Protein AF-A0A9D7GFS3-F1 (afdb_monomer)

Structure (mmCIF, N/CA/C/O backbone):
data_AF-A0A9D7GFS3-F1
#
_entry.id   AF-A0A9D7GFS3-F1
#
loop_
_atom_site.group_PDB
_atom_site.id
_atom_site.type_symbol
_atom_site.label_atom_id
_atom_site.label_alt_id
_atom_site.label_comp_id
_atom_site.label_asym_id
_atom_site.label_entity_id
_atom_site.label_seq_id
_atom_site.pdbx_PDB_ins_code
_atom_site.Cartn_x
_atom_site.Cartn_y
_atom_site.Cartn_z
_atom_site.occupancy
_atom_site.B_iso_or_equiv
_atom_site.auth_seq_id
_atom_site.auth_comp_id
_atom_site.auth_asym_id
_atom_site.auth_atom_id
_atom_site.pdbx_PDB_model_num
ATOM 1 N N . MET A 1 1 ? 13.034 6.987 -4.618 1.00 77.06 1 MET A N 1
ATOM 2 C CA . MET A 1 1 ? 12.179 7.430 -3.488 1.00 77.06 1 MET A CA 1
ATOM 3 C C . MET A 1 1 ? 10.729 7.427 -3.941 1.00 77.06 1 MET A C 1
ATOM 5 O O . MET A 1 1 ? 10.483 7.881 -5.051 1.00 77.06 1 MET A O 1
ATOM 9 N N . GLY A 1 2 ? 9.807 6.891 -3.137 1.00 82.69 2 GLY A N 1
ATOM 10 C CA . GLY A 1 2 ? 8.378 6.813 -3.467 1.00 82.69 2 GLY A CA 1
ATOM 11 C C . GLY A 1 2 ? 7.533 7.691 -2.549 1.00 82.69 2 GLY A C 1
ATOM 12 O O . GLY A 1 2 ? 7.847 7.808 -1.366 1.00 82.69 2 GLY A O 1
ATOM 13 N N . PHE A 1 3 ? 6.476 8.289 -3.093 1.00 86.81 3 PHE A N 1
ATOM 14 C CA . PHE A 1 3 ? 5.571 9.184 -2.365 1.00 86.81 3 PHE A CA 1
ATOM 15 C C . PHE A 1 3 ? 4.150 8.605 -2.360 1.00 86.81 3 PHE A C 1
ATOM 17 O O . PHE A 1 3 ? 3.347 8.966 -3.217 1.00 86.81 3 PHE A O 1
ATOM 24 N N . PRO A 1 4 ? 3.834 7.664 -1.457 1.00 86.62 4 PRO A N 1
ATOM 25 C CA . PRO A 1 4 ? 2.551 6.980 -1.493 1.00 86.62 4 PRO A CA 1
ATOM 26 C C . PRO A 1 4 ? 1.413 7.914 -1.082 1.00 86.62 4 PRO A C 1
ATOM 28 O O . PRO A 1 4 ? 1.496 8.628 -0.081 1.00 86.62 4 PRO A O 1
ATOM 31 N N . PHE A 1 5 ? 0.327 7.869 -1.841 1.00 88.38 5 PHE A N 1
ATOM 32 C CA . PHE A 1 5 ? -0.961 8.432 -1.461 1.00 88.38 5 PHE A CA 1
ATOM 33 C C . PHE A 1 5 ? -2.071 7.513 -1.958 1.00 88.38 5 PHE A C 1
ATOM 35 O O . PHE A 1 5 ? -1.906 6.796 -2.943 1.00 88.38 5 PHE A O 1
ATOM 42 N N . GLY A 1 6 ? -3.216 7.517 -1.289 1.00 88.12 6 GLY A N 1
ATOM 43 C CA . GLY A 1 6 ? -4.268 6.576 -1.631 1.00 88.12 6 GLY A CA 1
ATOM 44 C C . GLY A 1 6 ? -5.636 6.966 -1.119 1.00 88.12 6 GLY A C 1
ATOM 45 O O . GLY A 1 6 ? -5.797 7.912 -0.348 1.00 88.12 6 GLY A O 1
ATOM 46 N N . ILE A 1 7 ? -6.625 6.217 -1.588 1.00 90.94 7 ILE A N 1
ATOM 47 C CA . ILE A 1 7 ? -8.022 6.341 -1.197 1.00 90.94 7 ILE A CA 1
ATOM 48 C C . ILE A 1 7 ? -8.508 4.959 -0.779 1.00 90.94 7 ILE A C 1
ATOM 50 O O . ILE A 1 7 ? -8.462 4.010 -1.561 1.00 90.94 7 ILE A O 1
ATOM 54 N N . THR A 1 8 ? -9.044 4.871 0.434 1.00 91.88 8 THR A N 1
ATOM 55 C CA . THR A 1 8 ? -9.707 3.665 0.926 1.00 91.88 8 THR A CA 1
ATOM 56 C C . THR A 1 8 ? -11.213 3.900 1.018 1.00 91.88 8 THR A C 1
ATOM 58 O O . THR A 1 8 ? -11.679 4.819 1.691 1.00 91.88 8 THR A O 1
ATOM 61 N N . LEU A 1 9 ? -11.995 3.030 0.386 1.00 93.00 9 LEU A N 1
ATOM 62 C CA . LEU A 1 9 ? -13.453 3.045 0.396 1.00 93.00 9 LEU A CA 1
ATOM 63 C C . LEU A 1 9 ? -13.994 1.922 1.285 1.00 93.00 9 LEU A C 1
ATOM 65 O O . LEU A 1 9 ? -13.687 0.740 1.101 1.00 93.00 9 LEU A O 1
ATOM 69 N N . ASN A 1 10 ? -14.845 2.283 2.246 1.00 91.75 10 ASN A N 1
ATOM 70 C CA . ASN A 1 10 ? -15.567 1.296 3.044 1.00 91.75 10 ASN A CA 1
ATOM 71 C C . ASN A 1 10 ? -16.646 0.633 2.176 1.00 91.75 10 ASN A C 1
ATOM 73 O O . ASN A 1 10 ? -17.451 1.322 1.551 1.00 91.75 10 ASN A O 1
ATOM 77 N N . THR A 1 11 ? -16.687 -0.700 2.154 1.00 91.50 11 THR A N 1
ATOM 78 C CA . THR A 1 11 ? -17.806 -1.425 1.534 1.00 91.50 11 THR A CA 1
ATOM 79 C C . THR A 1 11 ? -18.915 -1.670 2.560 1.00 91.50 11 THR A C 1
ATOM 81 O O . THR A 1 11 ? -18.752 -1.394 3.747 1.00 91.50 11 THR A O 1
ATOM 84 N N . LYS A 1 12 ? -20.052 -2.228 2.122 1.00 88.44 12 LYS A N 1
ATOM 85 C CA . LYS A 1 12 ? -21.113 -2.684 3.040 1.00 88.44 12 LYS A CA 1
ATOM 86 C C . LYS A 1 12 ? -20.657 -3.834 3.954 1.00 88.44 12 LYS A C 1
ATOM 88 O O . LYS A 1 12 ? -21.280 -4.075 4.984 1.00 88.44 12 LYS A O 1
ATOM 93 N N . GLY A 1 13 ? -19.622 -4.575 3.554 1.00 9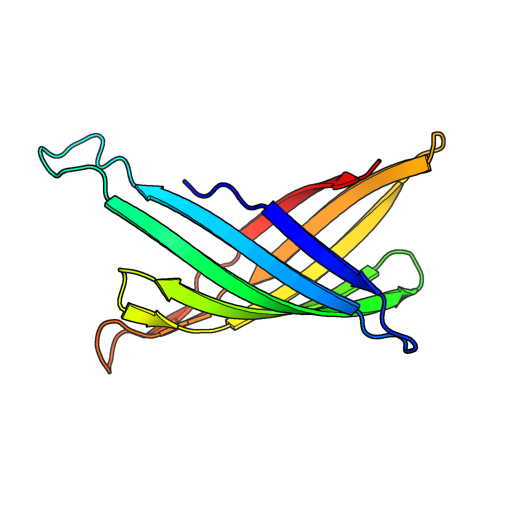0.31 13 GLY A N 1
ATOM 94 C CA . GLY A 1 13 ? -19.072 -5.697 4.305 1.00 90.31 13 GLY A CA 1
ATOM 95 C C . GLY A 1 13 ? -17.883 -5.303 5.178 1.00 90.31 13 GLY A C 1
ATOM 96 O O . GLY A 1 13 ? -17.571 -4.134 5.376 1.00 90.31 13 GLY A O 1
ATOM 97 N N . LYS A 1 14 ? -17.175 -6.316 5.687 1.00 90.44 14 LYS A N 1
ATOM 98 C CA . LYS A 1 14 ? -15.943 -6.104 6.465 1.00 90.44 14 LYS A CA 1
ATOM 99 C C . LYS A 1 14 ? -14.755 -5.686 5.601 1.00 90.44 14 LYS A C 1
ATOM 101 O O . LYS A 1 14 ? -13.822 -5.091 6.118 1.00 90.44 14 LYS A O 1
ATOM 106 N N . VAL A 1 15 ? -14.772 -6.007 4.310 1.00 94.69 15 VAL A N 1
ATOM 107 C CA . VAL A 1 15 ? -13.687 -5.662 3.386 1.00 94.69 15 VAL A CA 1
ATOM 108 C C . VAL A 1 15 ? -13.769 -4.180 3.023 1.00 94.69 15 VAL A C 1
ATOM 110 O O . VAL A 1 15 ? -14.857 -3.637 2.834 1.00 94.69 15 VAL A O 1
ATOM 113 N N . LYS A 1 16 ? -12.625 -3.522 2.891 1.00 95.12 16 LYS A N 1
ATOM 114 C CA . LYS A 1 16 ? -12.496 -2.198 2.285 1.00 95.12 16 LYS A CA 1
ATOM 115 C C . LYS A 1 16 ? -11.772 -2.337 0.957 1.00 95.12 16 LYS A C 1
ATOM 117 O O . LYS A 1 16 ? -10.902 -3.195 0.828 1.00 95.12 16 LYS A O 1
ATOM 122 N N . VAL A 1 17 ? -12.134 -1.502 -0.003 1.00 95.56 17 VAL A N 1
ATOM 123 C CA . VAL A 1 17 ? -11.384 -1.371 -1.254 1.00 95.56 17 VAL A CA 1
ATOM 124 C C . VAL A 1 17 ? -10.364 -0.269 -1.054 1.00 95.56 17 VAL A C 1
ATOM 126 O O . VAL A 1 17 ? -10.690 0.768 -0.485 1.00 95.56 17 VAL A O 1
ATOM 129 N N . ASP A 1 18 ? -9.140 -0.506 -1.483 1.00 94.38 18 ASP A N 1
ATOM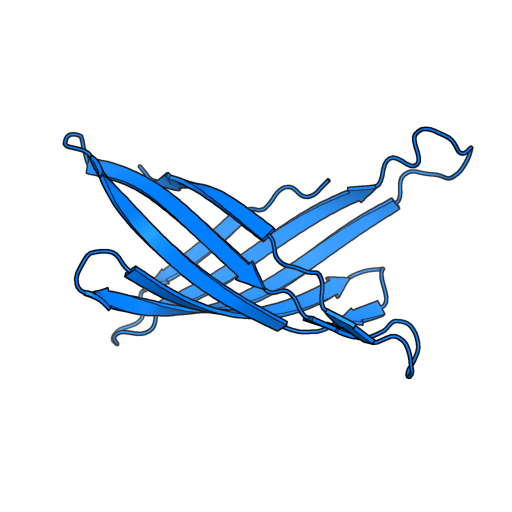 130 C CA . ASP A 1 18 ? -8.020 0.405 -1.313 1.00 94.38 18 ASP A CA 1
ATOM 131 C C . ASP A 1 18 ? -7.375 0.658 -2.667 1.00 94.38 18 ASP A C 1
ATOM 133 O O . ASP A 1 18 ? -7.264 -0.249 -3.489 1.00 94.38 18 ASP A O 1
ATOM 137 N N . LEU A 1 19 ? -6.976 1.893 -2.923 1.00 94.81 19 LEU A N 1
ATOM 138 C CA . LEU A 1 19 ? -6.174 2.229 -4.083 1.00 94.81 19 LEU A CA 1
ATOM 139 C C . LEU A 1 19 ? -5.045 3.134 -3.632 1.00 94.81 19 LEU A C 1
ATOM 141 O O . LEU A 1 19 ? -5.295 4.252 -3.188 1.00 94.81 19 LEU A O 1
ATOM 145 N N . GLU A 1 20 ? -3.820 2.661 -3.804 1.00 93.69 20 GLU A N 1
ATOM 146 C CA . GLU A 1 20 ? -2.612 3.428 -3.549 1.00 93.69 20 GLU A CA 1
ATOM 147 C C . GLU A 1 20 ? -1.902 3.734 -4.874 1.00 93.69 20 GLU A C 1
ATOM 149 O O . GLU A 1 20 ? -1.779 2.889 -5.764 1.00 93.69 20 GLU A O 1
ATOM 154 N N . LEU A 1 21 ? -1.472 4.981 -5.018 1.00 93.88 21 LEU A N 1
ATOM 155 C CA . LEU A 1 21 ? -0.671 5.486 -6.118 1.00 93.88 21 LEU A CA 1
ATOM 156 C C . LEU A 1 21 ? 0.660 5.941 -5.534 1.00 93.88 21 LEU A C 1
ATOM 158 O O . LEU A 1 21 ? 0.700 6.750 -4.607 1.00 93.88 21 LEU A O 1
ATOM 162 N N . VAL A 1 22 ? 1.758 5.423 -6.077 1.00 92.19 22 VAL A N 1
ATOM 163 C CA . VAL A 1 22 ? 3.100 5.770 -5.602 1.00 92.19 22 VAL A CA 1
ATOM 164 C C . VAL A 1 22 ? 3.920 6.277 -6.780 1.00 92.19 22 VAL A C 1
ATOM 166 O O . VAL A 1 22 ? 4.465 5.477 -7.545 1.00 92.19 22 VAL A O 1
ATOM 169 N N . PRO A 1 23 ? 4.013 7.602 -6.975 1.00 91.69 23 PRO A N 1
ATOM 170 C CA . PRO A 1 23 ? 5.013 8.182 -7.846 1.00 91.69 23 PRO A CA 1
ATOM 171 C C . PRO A 1 23 ? 6.387 7.890 -7.254 1.00 91.69 23 PRO A C 1
ATOM 173 O O . PRO A 1 23 ? 6.673 8.220 -6.097 1.00 91.69 23 PRO A O 1
ATOM 176 N N . PHE A 1 24 ? 7.234 7.272 -8.059 1.00 88.94 24 PHE A N 1
ATOM 177 C CA . PHE A 1 24 ? 8.627 7.042 -7.743 1.00 88.94 24 PHE A CA 1
ATOM 178 C C . PHE A 1 24 ? 9.493 7.994 -8.544 1.00 88.94 24 PHE A C 1
ATOM 180 O O . PHE A 1 24 ? 9.325 8.154 -9.750 1.00 88.94 24 PHE A O 1
ATOM 187 N N . MET A 1 25 ? 10.460 8.586 -7.856 1.00 84.75 25 MET A N 1
ATOM 188 C CA . MET A 1 25 ? 11.556 9.322 -8.462 1.00 84.75 25 MET A CA 1
ATOM 189 C C . MET A 1 25 ? 12.853 8.612 -8.100 1.00 84.75 25 MET A C 1
ATOM 191 O O . MET A 1 25 ? 13.191 8.486 -6.917 1.00 84.75 25 MET A O 1
ATOM 195 N N . ASN A 1 26 ? 13.574 8.148 -9.114 1.00 81.88 26 ASN A N 1
ATOM 196 C CA . ASN A 1 26 ? 14.904 7.578 -8.977 1.00 81.88 26 ASN A CA 1
ATOM 197 C C . ASN A 1 26 ? 15.921 8.626 -9.432 1.00 81.88 26 ASN A C 1
ATOM 199 O O . ASN A 1 26 ? 16.221 8.717 -10.626 1.00 81.88 26 ASN A O 1
ATOM 203 N N . PRO A 1 27 ? 16.426 9.458 -8.500 1.00 67.25 27 PRO A N 1
ATOM 204 C CA . PRO A 1 27 ? 17.525 10.337 -8.813 1.00 67.25 27 PRO A CA 1
ATOM 205 C C . PRO A 1 27 ? 18.761 9.454 -8.959 1.00 67.25 27 PRO A C 1
ATOM 207 O O . PRO A 1 27 ? 19.237 8.875 -7.985 1.00 67.25 27 PRO A O 1
ATOM 210 N N . TYR A 1 28 ? 19.265 9.279 -10.176 1.00 75.06 28 TYR A N 1
ATOM 211 C CA . TYR A 1 28 ? 20.547 8.619 -10.381 1.00 75.06 28 TYR A CA 1
ATOM 212 C C . TYR A 1 28 ? 21.672 9.589 -9.984 1.00 75.06 28 TYR A C 1
ATOM 214 O O . TYR A 1 28 ? 22.400 10.079 -10.835 1.00 75.06 28 TYR A O 1
ATOM 222 N N . ILE A 1 29 ? 21.783 9.895 -8.682 1.00 67.81 29 ILE A N 1
ATOM 223 C CA . ILE A 1 29 ? 22.587 11.000 -8.107 1.00 67.81 29 ILE A CA 1
ATOM 224 C C . ILE A 1 29 ? 24.071 10.949 -8.530 1.00 67.81 29 ILE A C 1
ATOM 226 O O . ILE A 1 29 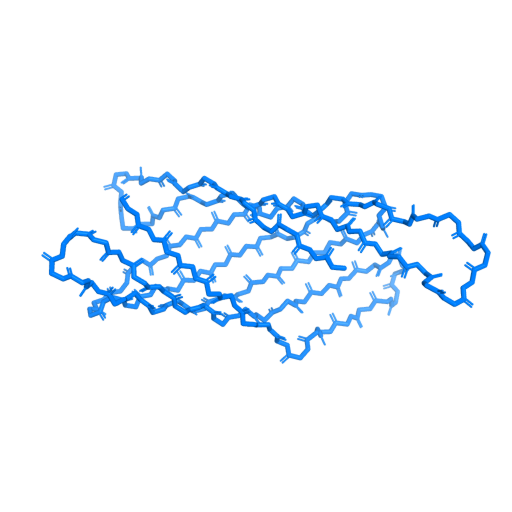? 24.755 11.966 -8.491 1.00 67.81 29 ILE A O 1
ATOM 230 N N . TYR A 1 30 ? 24.557 9.786 -8.970 1.00 73.19 30 TYR A N 1
ATOM 231 C CA . TYR A 1 30 ? 25.939 9.553 -9.396 1.00 73.19 30 TYR A CA 1
ATOM 232 C C . TYR A 1 30 ? 26.074 9.147 -10.876 1.00 73.19 30 TYR A C 1
ATOM 234 O O . TYR A 1 30 ? 27.068 8.527 -11.246 1.00 73.19 30 TYR A O 1
ATOM 242 N N . SER A 1 31 ? 25.086 9.445 -11.725 1.00 74.31 31 SER A N 1
ATOM 243 C CA . SER A 1 31 ? 25.164 9.198 -13.172 1.00 74.31 31 SER A CA 1
ATOM 244 C C . SER A 1 31 ? 24.569 10.353 -13.974 1.00 74.31 31 SER A C 1
ATOM 246 O O . SER A 1 31 ? 23.631 10.992 -13.508 1.00 74.31 31 SER A O 1
ATOM 248 N N . ASP A 1 32 ? 25.010 10.527 -15.219 1.00 77.50 32 ASP A N 1
ATOM 249 C CA . ASP A 1 32 ? 24.438 11.500 -16.166 1.00 77.50 32 ASP A CA 1
ATOM 250 C C . ASP A 1 32 ? 23.068 11.075 -16.741 1.00 77.50 32 ASP A C 1
ATOM 252 O O . ASP A 1 32 ? 22.558 11.682 -17.686 1.00 77.50 32 ASP A O 1
ATOM 256 N N . LEU A 1 33 ? 22.462 10.005 -16.211 1.00 75.25 33 LEU A N 1
ATOM 257 C CA . LEU A 1 33 ? 21.161 9.531 -16.667 1.00 75.25 33 LEU A CA 1
ATOM 258 C C . LEU A 1 33 ? 20.037 10.485 -16.226 1.00 75.25 33 LEU A C 1
ATOM 260 O O . LEU A 1 33 ? 20.024 10.941 -15.078 1.00 75.25 33 LEU A O 1
ATOM 264 N N . PRO A 1 34 ? 19.037 10.732 -17.094 1.00 74.75 34 PRO A N 1
ATOM 265 C CA . PRO A 1 34 ? 17.837 11.469 -16.718 1.00 74.75 34 PRO A CA 1
ATOM 266 C C . PRO A 1 34 ? 17.135 10.834 -15.515 1.00 74.75 34 PRO A C 1
ATOM 268 O O . PRO A 1 34 ? 17.147 9.613 -15.347 1.00 74.75 34 PRO A O 1
ATOM 271 N N . TYR A 1 35 ? 16.454 11.655 -14.713 1.00 80.25 35 TYR A N 1
ATOM 272 C CA . TYR A 1 35 ? 15.610 11.157 -13.630 1.00 80.25 35 TYR A CA 1
ATOM 273 C C . TYR A 1 35 ? 14.578 10.166 -14.161 1.00 80.25 35 TYR A C 1
ATOM 275 O O . TYR A 1 35 ? 13.733 10.511 -14.988 1.00 80.25 35 TYR A O 1
ATOM 283 N N . ASN A 1 36 ? 14.628 8.932 -13.661 1.00 81.94 36 ASN A N 1
ATOM 284 C CA . ASN A 1 36 ? 13.596 7.959 -13.966 1.00 81.94 36 ASN A CA 1
ATOM 285 C C . ASN A 1 36 ? 12.407 8.195 -13.032 1.00 81.94 36 ASN A C 1
ATOM 287 O O . ASN A 1 36 ? 12.528 8.101 -11.806 1.00 81.94 36 ASN A O 1
ATOM 291 N N . ILE A 1 37 ? 11.269 8.524 -13.637 1.00 86.94 37 ILE A N 1
ATOM 292 C CA . ILE A 1 37 ? 9.996 8.717 -12.955 1.00 86.94 37 ILE A CA 1
ATOM 293 C C . ILE A 1 37 ? 9.054 7.629 -13.445 1.00 86.94 37 ILE A C 1
ATOM 295 O O . ILE A 1 37 ? 8.880 7.445 -14.649 1.00 86.94 37 ILE A O 1
ATOM 299 N N . HIS A 1 38 ? 8.443 6.913 -12.513 1.00 90.44 38 HIS A N 1
ATOM 300 C CA . HIS A 1 38 ? 7.423 5.921 -12.825 1.00 90.44 38 HIS A CA 1
ATOM 301 C C . HIS A 1 38 ? 6.318 5.951 -11.775 1.00 90.44 38 HIS A C 1
ATOM 303 O O . HIS A 1 38 ? 6.472 6.527 -10.696 1.00 90.44 38 HIS A O 1
ATOM 309 N N . LEU A 1 39 ? 5.182 5.350 -12.114 1.00 92.44 39 LEU A N 1
ATOM 310 C CA . LEU A 1 39 ? 4.015 5.297 -11.245 1.00 92.44 39 LEU A CA 1
ATOM 311 C C . LEU A 1 39 ? 3.706 3.847 -10.904 1.00 92.44 39 LEU A C 1
ATOM 313 O O . LEU A 1 39 ? 3.453 3.038 -11.795 1.00 92.44 39 LEU A O 1
ATOM 317 N N . LEU A 1 40 ? 3.669 3.537 -9.614 1.00 93.06 40 LEU A N 1
ATOM 318 C CA . LEU A 1 40 ? 3.079 2.300 -9.129 1.00 93.06 40 LEU A CA 1
ATOM 319 C C . LEU A 1 40 ? 1.581 2.521 -8.902 1.00 93.06 40 LEU A C 1
ATOM 321 O O . LEU A 1 40 ? 1.182 3.321 -8.056 1.00 93.06 40 LEU A O 1
ATOM 325 N N . TYR A 1 41 ? 0.770 1.796 -9.666 1.00 95.38 41 TYR A N 1
ATOM 326 C CA . TYR A 1 41 ? -0.667 1.658 -9.465 1.00 95.38 41 TYR A CA 1
ATOM 327 C C . TYR A 1 41 ? -0.923 0.423 -8.597 1.00 95.38 41 TYR A C 1
ATOM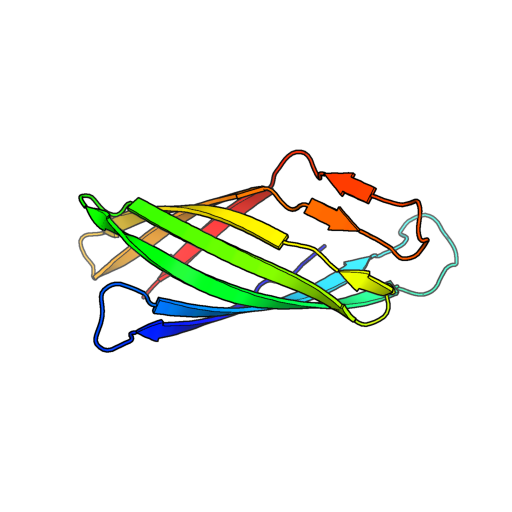 329 O O . TYR A 1 41 ? -0.539 -0.685 -8.980 1.00 95.38 41 TYR A O 1
ATOM 337 N N . HIS A 1 42 ? -1.524 0.615 -7.421 1.00 95.25 42 HIS A N 1
ATOM 338 C CA . HIS A 1 42 ? -1.565 -0.397 -6.361 1.00 95.25 42 HIS A CA 1
ATOM 339 C C . HIS A 1 42 ? -2.990 -0.625 -5.811 1.00 95.25 42 HIS A C 1
ATOM 341 O O . HIS A 1 42 ? -3.285 -0.264 -4.667 1.00 95.25 42 HIS A O 1
ATOM 347 N N . PRO A 1 43 ? -3.936 -1.151 -6.620 1.00 96.88 43 PRO A N 1
ATOM 348 C CA . PRO A 1 43 ? -5.281 -1.476 -6.157 1.00 96.88 43 PRO A CA 1
ATOM 349 C C . PRO A 1 43 ? -5.247 -2.660 -5.197 1.00 96.88 43 PRO A C 1
ATOM 351 O O . PRO A 1 43 ? -4.549 -3.649 -5.416 1.00 96.88 43 PRO A O 1
ATOM 354 N N . GLY A 1 44 ? -6.062 -2.616 -4.160 1.00 96.12 44 GLY A N 1
ATOM 355 C CA . GLY A 1 44 ? -6.095 -3.660 -3.163 1.00 96.12 44 GLY A CA 1
ATOM 356 C C . GLY A 1 44 ? -7.368 -3.715 -2.355 1.00 96.12 44 GLY A C 1
ATOM 357 O O . GLY A 1 44 ? -8.357 -3.017 -2.583 1.00 96.12 44 GLY A O 1
ATOM 358 N N . ILE A 1 45 ? -7.316 -4.616 -1.392 1.00 96.50 45 ILE A N 1
ATOM 359 C CA . ILE A 1 45 ? -8.370 -4.840 -0.425 1.00 96.50 45 ILE A CA 1
ATOM 360 C C . ILE A 1 45 ? -7.767 -4.870 0.969 1.00 96.50 45 ILE A C 1
ATOM 362 O O . ILE A 1 45 ? -6.671 -5.392 1.182 1.00 96.50 45 ILE A O 1
ATOM 366 N N . LEU A 1 46 ? -8.514 -4.334 1.926 1.00 96.00 46 LEU A N 1
ATOM 367 C CA . LEU A 1 46 ? -8.158 -4.340 3.336 1.00 96.00 46 LEU A CA 1
ATOM 368 C C . LEU A 1 46 ? -9.236 -5.072 4.128 1.00 96.00 46 LEU A C 1
ATOM 370 O O . LEU A 1 46 ? -10.433 -4.897 3.906 1.00 96.00 46 LEU A O 1
ATOM 374 N N . TYR A 1 47 ? -8.807 -5.869 5.090 1.00 96.12 47 TYR A N 1
ATOM 375 C CA . TYR A 1 47 ? -9.645 -6.620 6.003 1.00 96.12 47 TYR A CA 1
ATOM 376 C C . TYR A 1 47 ? -9.309 -6.210 7.444 1.00 96.12 47 TYR A C 1
ATOM 378 O O . TYR A 1 47 ? -8.333 -6.698 8.026 1.00 96.12 47 TYR A O 1
ATOM 386 N N . PRO A 1 48 ? -10.088 -5.286 8.032 1.00 93.69 48 PRO A N 1
ATOM 387 C CA . PRO A 1 48 ? -9.917 -4.854 9.408 1.00 93.69 48 PRO A CA 1
ATOM 388 C C . PRO A 1 48 ? -10.194 -6.005 10.378 1.00 93.69 48 PRO A C 1
ATOM 390 O O . PRO A 1 48 ? -11.210 -6.700 10.301 1.00 93.69 48 PRO A O 1
ATOM 393 N N . LEU A 1 49 ? -9.293 -6.167 11.334 1.00 93.62 49 LEU A N 1
ATOM 394 C CA . LEU A 1 49 ? -9.364 -7.111 12.437 1.00 93.62 49 LEU A CA 1
ATOM 395 C C . LEU A 1 49 ? -9.654 -6.371 13.752 1.00 93.62 49 LEU A C 1
ATOM 397 O O . LEU A 1 49 ? -9.702 -5.142 13.838 1.00 93.62 49 LEU A O 1
ATOM 401 N N . LYS A 1 50 ? -9.859 -7.142 14.823 1.00 90.94 50 LYS A N 1
ATOM 402 C CA . LYS A 1 50 ? -10.033 -6.578 16.166 1.00 90.94 50 LYS A CA 1
ATOM 403 C C . LYS A 1 50 ? -8.734 -5.934 16.663 1.00 90.94 50 LYS A C 1
ATOM 405 O O . LYS A 1 50 ? -7.632 -6.304 16.264 1.00 90.94 50 LYS A O 1
ATOM 410 N N . GLY A 1 51 ? -8.875 -4.971 17.573 1.00 89.62 51 GLY A N 1
ATOM 411 C CA . GLY A 1 51 ? -7.738 -4.330 18.231 1.00 89.62 51 GLY A CA 1
ATOM 412 C C . GLY A 1 51 ? -6.906 -3.426 17.319 1.00 89.62 51 GLY A C 1
ATOM 413 O O . GLY A 1 51 ? -5.730 -3.240 17.599 1.00 89.62 51 GLY A O 1
ATOM 414 N N . GLY A 1 52 ? -7.470 -2.892 16.232 1.00 90.94 52 GLY A N 1
ATOM 415 C CA . GLY A 1 52 ? -6.772 -1.955 15.340 1.00 90.94 52 GLY A CA 1
ATOM 416 C C . GLY A 1 52 ? -5.798 -2.608 14.358 1.00 90.94 52 GLY A C 1
ATOM 417 O O . GLY A 1 52 ? -5.041 -1.901 13.706 1.00 90.94 52 GLY A O 1
ATOM 418 N N . TRP A 1 53 ? -5.793 -3.938 14.253 1.00 95.19 53 TRP A N 1
ATOM 419 C CA . TRP A 1 53 ? -5.058 -4.644 13.205 1.00 95.19 53 TRP A CA 1
ATOM 420 C C . TRP A 1 53 ? -5.841 -4.627 11.891 1.00 95.19 53 TRP A C 1
ATOM 422 O O . TRP A 1 53 ? -7.066 -4.680 11.911 1.00 95.19 53 TRP A O 1
ATOM 432 N N . THR A 1 54 ? -5.151 -4.611 10.758 1.00 95.38 54 THR A N 1
ATOM 433 C CA . THR A 1 54 ? -5.743 -4.746 9.421 1.00 95.38 54 THR A CA 1
ATOM 434 C C . THR A 1 54 ? -4.816 -5.598 8.565 1.00 95.38 54 THR A C 1
ATOM 436 O O . THR A 1 54 ? -3.618 -5.339 8.517 1.00 95.38 54 THR A O 1
ATOM 439 N N . LEU A 1 55 ? -5.357 -6.616 7.899 1.00 96.44 55 LEU A N 1
ATOM 440 C CA . LEU A 1 55 ? -4.638 -7.348 6.856 1.00 96.44 55 LEU A CA 1
ATOM 441 C C . LEU A 1 55 ? -4.994 -6.749 5.508 1.00 96.44 55 LEU A C 1
ATOM 443 O O . LEU A 1 55 ? -6.142 -6.374 5.294 1.00 96.44 55 LEU A O 1
ATOM 447 N N . GLY A 1 56 ? -4.041 -6.678 4.598 1.00 95.81 56 GLY A N 1
ATOM 448 C CA . GLY A 1 56 ? -4.292 -6.165 3.267 1.00 95.81 56 GLY A CA 1
ATOM 449 C C . GLY A 1 56 ? -3.556 -6.947 2.207 1.00 95.81 56 GLY A C 1
ATOM 450 O O . GLY A 1 56 ? -2.578 -7.650 2.468 1.00 95.81 56 GLY A O 1
ATOM 451 N N . PHE A 1 57 ? -4.051 -6.807 0.993 1.00 96.25 57 PHE A N 1
ATOM 452 C CA . PHE A 1 57 ? -3.401 -7.315 -0.193 1.00 96.25 57 PHE A CA 1
ATOM 453 C C . PHE A 1 57 ? -3.627 -6.320 -1.315 1.00 96.25 57 PHE A C 1
ATOM 455 O O . PHE A 1 57 ? -4.770 -5.967 -1.608 1.00 96.25 57 PHE A O 1
ATOM 462 N N . ARG A 1 58 ? -2.541 -5.874 -1.936 1.00 95.75 58 ARG A N 1
ATOM 463 C CA . ARG A 1 58 ? -2.581 -4.969 -3.080 1.00 95.75 58 ARG A CA 1
ATOM 464 C C . ARG A 1 58 ? -1.911 -5.628 -4.287 1.00 95.75 58 ARG A C 1
ATOM 466 O O . ARG A 1 58 ? -0.866 -6.261 -4.139 1.00 95.75 58 ARG A O 1
ATOM 473 N N . ALA A 1 59 ? -2.508 -5.514 -5.465 1.00 96.06 59 ALA A N 1
ATOM 474 C CA . ALA A 1 59 ? -1.886 -5.862 -6.738 1.00 96.06 59 ALA A CA 1
ATOM 475 C C . ALA A 1 59 ? -1.059 -4.674 -7.222 1.00 96.06 59 ALA A C 1
ATOM 477 O O . ALA A 1 59 ? -1.531 -3.552 -7.158 1.00 96.06 59 ALA A O 1
ATOM 478 N N . ALA A 1 60 ? 0.143 -4.917 -7.726 1.00 94.62 60 ALA A N 1
ATOM 479 C CA . ALA A 1 60 ? 1.088 -3.879 -8.106 1.00 94.62 60 ALA A CA 1
ATOM 480 C C . ALA A 1 60 ? 1.284 -3.832 -9.619 1.00 94.62 60 ALA A C 1
ATOM 482 O O . ALA A 1 60 ? 1.542 -4.867 -10.232 1.00 94.62 60 ALA A O 1
ATOM 483 N N . PHE A 1 61 ? 1.241 -2.635 -10.196 1.00 94.44 61 PHE A N 1
ATOM 484 C CA . PHE A 1 61 ? 1.559 -2.386 -11.599 1.00 94.44 61 PHE A CA 1
ATOM 485 C C . PHE A 1 61 ? 2.487 -1.176 -11.702 1.00 94.44 61 PHE A C 1
ATOM 487 O O . PHE A 1 61 ? 2.081 -0.056 -11.396 1.00 94.44 61 PHE A O 1
ATOM 494 N N . GLU A 1 62 ? 3.731 -1.387 -12.126 1.00 90.94 62 GLU A N 1
ATOM 495 C CA . GLU A 1 62 ? 4.717 -0.314 -12.278 1.00 90.94 62 GLU A CA 1
ATOM 496 C C . GLU A 1 62 ? 4.724 0.187 -13.721 1.00 90.94 62 GLU A C 1
ATOM 498 O O . GLU A 1 62 ? 5.378 -0.350 -14.624 1.00 90.94 62 GLU A O 1
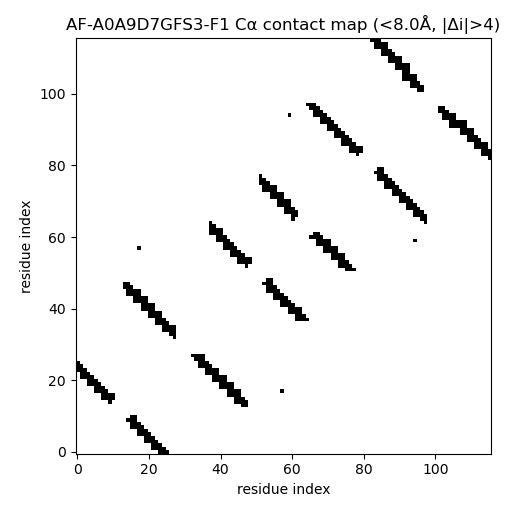ATOM 503 N N . ILE A 1 63 ? 3.943 1.241 -13.937 1.00 89.88 63 ILE A N 1
ATOM 504 C CA . ILE A 1 63 ? 3.750 1.874 -15.235 1.00 89.88 63 ILE A CA 1
ATOM 505 C C . ILE A 1 63 ? 5.065 2.532 -15.653 1.00 89.88 63 ILE A C 1
ATOM 507 O O . ILE A 1 63 ? 5.587 3.398 -14.954 1.00 89.88 63 ILE A O 1
ATOM 511 N N . GLY A 1 64 ? 5.589 2.121 -16.808 1.00 83.81 64 GLY A N 1
ATOM 512 C CA . GLY A 1 64 ? 6.876 2.583 -17.338 1.00 83.81 64 GLY A CA 1
ATOM 513 C C . GLY A 1 64 ? 8.070 1.692 -16.979 1.00 83.81 64 GLY A C 1
ATOM 514 O O . GLY A 1 64 ? 9.119 1.846 -17.593 1.00 83.81 64 GLY A O 1
ATOM 515 N N . GLN A 1 65 ? 7.908 0.735 -16.057 1.00 83.88 65 GLN A N 1
ATOM 516 C CA . GLN A 1 65 ? 8.941 -0.257 -15.715 1.00 83.88 65 GLN A CA 1
ATOM 517 C C . GLN A 1 65 ? 8.650 -1.646 -16.291 1.00 83.88 65 GLN A C 1
ATOM 519 O O . GLN A 1 65 ? 9.521 -2.507 -16.273 1.00 83.88 65 GLN A O 1
ATOM 524 N N . GLY A 1 66 ? 7.431 -1.890 -16.788 1.00 86.31 66 GLY A N 1
ATOM 525 C CA . GLY A 1 66 ? 7.038 -3.202 -17.315 1.00 86.31 66 GLY A CA 1
ATOM 526 C C . GLY A 1 66 ? 6.937 -4.283 -16.236 1.00 86.31 66 GLY A C 1
ATOM 527 O O . GLY A 1 66 ? 6.999 -5.469 -16.552 1.00 86.31 66 GLY A O 1
ATOM 528 N N . GLN A 1 67 ? 6.795 -3.884 -14.970 1.00 90.19 67 GLN A N 1
ATOM 529 C CA . GLN A 1 67 ? 6.696 -4.803 -13.843 1.00 90.19 67 GLN A CA 1
ATOM 530 C C . GLN A 1 67 ? 5.270 -4.880 -13.309 1.00 90.19 67 GLN A C 1
ATOM 532 O O . GLN A 1 67 ? 4.515 -3.904 -13.317 1.00 90.19 67 GLN A O 1
ATOM 537 N N . PHE A 1 68 ? 4.919 -6.048 -12.790 1.00 92.12 68 PHE A N 1
ATOM 538 C CA . PHE A 1 68 ? 3.693 -6.266 -12.038 1.00 92.12 68 PHE A CA 1
ATOM 539 C C . PHE A 1 68 ? 3.978 -7.136 -10.816 1.00 92.12 68 PHE A C 1
ATOM 541 O O . PHE A 1 68 ? 5.043 -7.736 -10.684 1.00 92.12 68 PHE A O 1
ATOM 548 N N . GLY A 1 69 ? 3.028 -7.237 -9.901 1.00 93.00 69 GLY A N 1
ATOM 549 C CA . GLY A 1 69 ? 3.157 -8.147 -8.778 1.00 93.00 69 GLY A CA 1
ATOM 550 C C . GLY A 1 69 ? 2.096 -7.923 -7.731 1.00 93.00 69 GLY A C 1
ATOM 551 O O . GLY A 1 69 ? 0.951 -7.597 -8.040 1.00 93.00 69 GLY A O 1
ATOM 552 N N . PHE A 1 70 ? 2.475 -8.116 -6.477 1.00 94.00 70 PHE A N 1
ATOM 553 C CA . PHE A 1 70 ? 1.557 -7.988 -5.362 1.00 94.00 70 PHE A CA 1
ATOM 554 C C . PHE A 1 70 ? 2.284 -7.602 -4.077 1.00 94.00 70 PHE A C 1
ATOM 556 O O . PHE A 1 70 ? 3.504 -7.707 -3.958 1.00 94.00 70 PHE A O 1
ATOM 563 N N . THR A 1 71 ? 1.525 -7.131 -3.102 1.00 94.75 71 THR A N 1
ATOM 564 C CA . THR A 1 71 ? 2.024 -6.692 -1.807 1.00 94.75 71 THR A CA 1
ATOM 565 C C . THR A 1 71 ? 0.991 -7.050 -0.746 1.00 94.75 71 THR A C 1
ATOM 567 O O . THR A 1 71 ? 0.031 -6.300 -0.547 1.00 94.75 71 THR A O 1
ATOM 570 N N . PRO A 1 72 ? 1.132 -8.199 -0.066 1.00 94.38 72 PRO A N 1
ATOM 571 C CA . PRO A 1 72 ? 0.499 -8.389 1.223 1.00 94.38 72 PRO A CA 1
ATOM 572 C C . PRO A 1 72 ? 1.030 -7.354 2.212 1.00 94.38 72 PRO A C 1
ATOM 574 O O . PRO A 1 72 ? 2.203 -6.961 2.177 1.00 94.38 72 PRO A O 1
ATOM 577 N N . LEU A 1 73 ? 0.148 -6.937 3.108 1.00 94.25 73 LEU A N 1
ATOM 578 C CA . LEU A 1 73 ? 0.467 -5.993 4.158 1.00 94.25 73 LEU A CA 1
ATOM 579 C C . LEU A 1 73 ? -0.257 -6.335 5.452 1.00 94.25 73 LEU A C 1
ATOM 581 O O . LEU A 1 73 ? -1.335 -6.938 5.458 1.00 94.25 73 LEU A O 1
ATOM 585 N N . ILE A 1 74 ? 0.339 -5.910 6.555 1.00 94.94 74 ILE A N 1
ATOM 586 C CA . ILE A 1 74 ? -0.298 -5.891 7.863 1.00 94.94 74 ILE A CA 1
ATOM 587 C C . ILE A 1 74 ? -0.111 -4.512 8.479 1.00 94.94 74 ILE A C 1
ATOM 589 O O . ILE A 1 74 ? 0.998 -3.995 8.579 1.00 94.94 74 ILE A O 1
ATOM 593 N N . ASN A 1 75 ? -1.217 -3.921 8.897 1.00 94.19 75 ASN A N 1
ATOM 594 C CA . ASN A 1 75 ? -1.276 -2.595 9.477 1.00 94.19 75 ASN A CA 1
ATOM 595 C C . ASN A 1 75 ? -1.746 -2.675 10.931 1.00 94.19 75 ASN A C 1
ATOM 597 O O . ASN A 1 75 ? -2.624 -3.472 11.277 1.00 94.19 75 ASN A O 1
ATOM 601 N N . LYS A 1 76 ? -1.165 -1.825 11.775 1.00 94.62 76 LYS A N 1
ATOM 602 C CA . LYS A 1 76 ? -1.587 -1.589 13.149 1.00 94.62 76 LYS A CA 1
ATOM 603 C C . LYS A 1 76 ? -1.874 -0.108 13.347 1.00 94.62 76 LYS A C 1
ATOM 605 O O . LYS A 1 76 ? -0.968 0.720 13.287 1.00 94.62 76 LYS A O 1
ATOM 610 N N . ALA A 1 77 ? -3.129 0.195 13.648 1.00 92.38 77 ALA A N 1
ATOM 611 C CA . ALA A 1 77 ? -3.598 1.522 13.997 1.00 92.38 77 ALA A CA 1
ATOM 612 C C . ALA A 1 77 ? -3.616 1.729 15.520 1.00 92.38 77 ALA A C 1
ATOM 614 O O . ALA A 1 77 ? -4.102 0.886 16.283 1.00 92.38 77 ALA A O 1
ATOM 615 N N . PHE A 1 78 ? -3.138 2.892 15.943 1.00 91.25 78 PHE A N 1
ATOM 616 C CA . PHE A 1 78 ? -3.139 3.405 17.304 1.00 91.25 78 PHE A CA 1
ATOM 617 C C . PHE A 1 78 ? -4.016 4.654 17.328 1.00 91.25 78 PHE A C 1
ATOM 619 O O . PHE A 1 78 ? -3.690 5.676 16.725 1.00 91.25 78 PHE A O 1
ATOM 626 N N . LYS A 1 79 ? -5.168 4.554 17.993 1.00 87.62 79 LYS A N 1
ATOM 627 C CA . LYS A 1 79 ? -6.078 5.689 18.159 1.00 87.62 79 LYS A CA 1
ATOM 628 C C . LYS A 1 79 ? -5.553 6.602 19.260 1.00 87.62 79 LYS A C 1
ATOM 630 O O . LYS A 1 79 ? -5.341 6.140 20.382 1.00 87.62 79 LYS A O 1
ATOM 635 N N . ASN A 1 80 ? -5.386 7.879 18.949 1.00 82.31 80 ASN A N 1
ATOM 636 C CA . ASN A 1 80 ? -5.082 8.912 19.929 1.00 82.31 80 ASN A CA 1
ATOM 637 C C . ASN A 1 80 ? -6.375 9.501 20.509 1.00 82.31 80 ASN A C 1
ATOM 639 O O . ASN A 1 80 ? -7.466 9.297 19.985 1.00 82.31 80 ASN A O 1
ATOM 643 N N . LYS A 1 81 ? -6.247 10.254 21.609 1.00 75.81 81 LYS A N 1
ATOM 644 C CA . LYS A 1 81 ? -7.386 10.877 22.311 1.00 75.81 81 LYS A CA 1
ATOM 645 C C . LYS A 1 81 ? -8.102 11.970 21.507 1.00 75.81 81 LYS A C 1
ATOM 647 O O . LYS A 1 81 ? -9.230 12.302 21.841 1.00 75.81 81 LYS A O 1
ATOM 652 N N . ASN A 1 82 ? -7.458 12.510 20.474 1.00 83.25 82 ASN A N 1
ATOM 653 C CA . ASN A 1 82 ? -7.953 13.648 19.697 1.00 83.25 82 ASN A CA 1
ATOM 654 C C . ASN A 1 82 ? -8.551 13.204 18.348 1.00 83.25 82 ASN A C 1
ATOM 656 O O . ASN A 1 82 ? -8.371 13.902 17.358 1.00 83.25 82 ASN A O 1
ATOM 660 N N . ASP A 1 83 ? -9.125 11.999 18.280 1.00 80.81 83 ASP A N 1
ATOM 661 C CA . ASP A 1 83 ? -9.600 11.318 17.059 1.00 80.81 83 ASP A CA 1
ATOM 662 C C . ASP A 1 83 ? -8.559 11.078 15.947 1.00 80.81 83 ASP A C 1
ATOM 664 O O . ASP A 1 83 ? -8.841 10.374 14.978 1.00 80.81 83 ASP A O 1
ATOM 668 N N . SER A 1 84 ? -7.314 11.530 16.122 1.00 85.44 84 SER A N 1
ATOM 669 C CA . SER A 1 84 ? -6.220 11.178 15.221 1.00 85.44 84 SER A CA 1
ATOM 670 C C . SER A 1 84 ? -5.808 9.713 15.361 1.00 85.44 84 SER A C 1
ATOM 672 O O . SER A 1 84 ? -5.869 9.101 16.434 1.00 85.44 84 SER A O 1
ATOM 674 N N . VAL A 1 85 ? -5.352 9.133 14.257 1.00 87.25 85 VAL A N 1
ATOM 675 C CA . VAL A 1 85 ? -4.909 7.741 14.187 1.00 87.25 85 VAL A CA 1
ATOM 676 C C . VAL A 1 85 ? -3.484 7.708 13.672 1.00 87.25 85 VAL A C 1
ATOM 678 O O . VAL A 1 85 ? -3.222 8.090 12.540 1.00 87.25 85 VAL A O 1
ATOM 681 N N . PHE A 1 86 ? -2.552 7.216 14.478 1.00 89.06 86 PHE A N 1
ATOM 682 C CA . PHE A 1 86 ? -1.225 6.864 13.986 1.00 89.06 86 PHE A CA 1
ATOM 683 C C . PHE A 1 86 ? -1.232 5.407 13.541 1.00 89.06 86 PHE A C 1
ATOM 685 O O . PHE A 1 86 ? -1.812 4.563 14.223 1.00 89.06 86 PHE A O 1
ATOM 692 N N . PHE A 1 87 ? -0.593 5.081 12.424 1.00 90.62 87 PHE A N 1
ATOM 693 C CA . PHE A 1 87 ? -0.473 3.695 11.999 1.00 90.62 87 PHE A CA 1
ATOM 694 C C . PHE A 1 87 ? 0.935 3.338 11.547 1.00 90.62 87 PHE A C 1
ATOM 696 O O . PHE A 1 87 ? 1.678 4.162 11.016 1.00 90.62 87 PHE A O 1
ATOM 703 N N . ILE A 1 88 ? 1.253 2.062 11.738 1.00 92.62 88 ILE A N 1
ATOM 704 C CA . ILE A 1 88 ? 2.437 1.412 11.189 1.00 92.62 88 ILE A CA 1
ATOM 705 C C . ILE A 1 88 ? 1.948 0.272 10.302 1.00 92.62 88 ILE A C 1
ATOM 707 O O . ILE A 1 88 ? 1.099 -0.520 10.714 1.00 92.62 88 ILE A O 1
ATOM 711 N N . GLU A 1 89 ? 2.478 0.184 9.092 1.00 91.88 89 GLU A N 1
ATOM 712 C CA . GLU A 1 89 ? 2.165 -0.855 8.120 1.00 91.88 89 GLU A CA 1
ATOM 713 C C . GLU A 1 89 ? 3.455 -1.534 7.664 1.00 91.88 89 GLU A C 1
ATOM 715 O O . GLU A 1 89 ? 4.419 -0.881 7.273 1.00 91.88 89 GLU A O 1
ATOM 720 N N . LEU A 1 90 ? 3.469 -2.861 7.741 1.00 92.75 90 LEU A N 1
ATOM 721 C CA . LEU A 1 90 ? 4.513 -3.696 7.167 1.00 92.75 90 LEU A CA 1
ATOM 722 C C . LEU A 1 90 ? 4.018 -4.203 5.821 1.00 92.75 90 LEU A C 1
ATOM 724 O O . LEU A 1 90 ? 2.945 -4.806 5.748 1.00 92.75 90 LEU A O 1
ATOM 728 N N . VAL A 1 91 ? 4.807 -3.977 4.777 1.00 91.12 91 VAL A N 1
ATOM 729 C CA . VAL A 1 91 ? 4.504 -4.398 3.408 1.00 91.12 91 VAL A CA 1
ATOM 730 C C . VAL A 1 91 ? 5.542 -5.400 2.925 1.00 91.12 91 VAL A C 1
ATOM 732 O O . VAL A 1 91 ? 6.732 -5.231 3.181 1.00 91.12 91 VAL A O 1
ATOM 735 N N . PHE A 1 92 ? 5.115 -6.425 2.191 1.00 92.19 92 PHE A N 1
ATOM 736 C CA . PHE A 1 92 ? 6.020 -7.420 1.606 1.00 92.19 92 PHE A CA 1
ATOM 737 C C . PHE A 1 92 ? 5.815 -7.465 0.089 1.00 92.19 92 PHE A C 1
ATOM 739 O O . PHE A 1 92 ? 4.968 -8.212 -0.400 1.00 92.19 92 PHE A O 1
ATOM 746 N N . PRO A 1 93 ? 6.507 -6.612 -0.683 1.00 90.19 93 PRO A N 1
ATOM 747 C CA . PRO A 1 93 ? 6.283 -6.520 -2.117 1.00 90.19 93 PRO A CA 1
ATOM 748 C C . PRO A 1 93 ? 7.010 -7.637 -2.883 1.00 90.19 93 PRO A C 1
ATOM 750 O O . PRO A 1 93 ? 8.233 -7.768 -2.836 1.00 90.19 93 PRO A O 1
ATOM 753 N N . GLY A 1 94 ? 6.240 -8.411 -3.645 1.00 90.69 94 GLY A N 1
ATOM 754 C CA . GLY A 1 94 ? 6.732 -9.260 -4.728 1.00 90.69 94 GLY A CA 1
ATOM 755 C C . GLY A 1 94 ? 6.560 -8.544 -6.065 1.00 90.69 94 GLY A C 1
ATOM 756 O O . GLY A 1 94 ? 5.492 -7.975 -6.328 1.00 90.69 94 GLY A O 1
ATOM 757 N N . ARG A 1 95 ? 7.600 -8.543 -6.900 1.00 90.31 95 ARG A N 1
ATOM 758 C CA . ARG A 1 95 ? 7.599 -7.950 -8.244 1.00 90.31 95 ARG A CA 1
ATOM 759 C C . ARG A 1 95 ? 8.133 -8.945 -9.272 1.00 90.31 95 ARG A C 1
ATOM 761 O O . ARG A 1 95 ? 9.037 -9.731 -8.992 1.00 90.31 95 ARG A O 1
ATOM 768 N N . PHE A 1 96 ? 7.553 -8.896 -10.462 1.00 89.56 96 PHE A N 1
ATOM 769 C CA . PHE A 1 96 ? 7.870 -9.729 -11.615 1.00 89.56 96 PHE A CA 1
ATOM 770 C C . PHE A 1 96 ? 7.955 -8.847 -12.865 1.00 89.56 96 PHE A C 1
ATOM 772 O O . PHE A 1 96 ? 7.189 -7.893 -13.004 1.00 89.56 96 PHE A O 1
ATOM 779 N N . GLY A 1 97 ? 8.853 -9.186 -13.787 1.00 85.81 97 GLY A N 1
ATOM 780 C CA . GLY A 1 97 ? 9.191 -8.364 -14.950 1.00 85.81 97 GLY A CA 1
ATOM 781 C C . GLY A 1 97 ? 10.382 -7.430 -14.682 1.00 85.81 97 GLY A C 1
ATOM 782 O O . GLY A 1 97 ? 10.947 -7.451 -13.583 1.00 85.81 97 GLY A O 1
ATOM 783 N N . PRO A 1 98 ? 10.820 -6.628 -15.668 1.00 78.44 98 PRO A N 1
ATOM 784 C CA . PRO A 1 98 ? 10.283 -6.544 -17.030 1.00 78.44 98 PRO A CA 1
ATOM 785 C C . PRO A 1 98 ? 10.579 -7.765 -17.906 1.00 78.44 98 PRO A C 1
ATOM 787 O O . PRO A 1 98 ? 9.857 -8.025 -18.866 1.00 78.44 98 PRO A O 1
ATOM 790 N N . GLU A 1 99 ? 11.611 -8.538 -17.581 1.00 84.25 99 GLU A N 1
ATOM 791 C CA . GLU A 1 99 ? 11.945 -9.756 -18.308 1.00 84.25 99 GLU A CA 1
ATOM 792 C C . GLU A 1 99 ? 11.179 -10.955 -17.745 1.00 84.25 99 GLU A C 1
ATOM 794 O O . GLU A 1 99 ? 10.841 -11.026 -16.564 1.00 84.25 99 GLU A O 1
ATOM 799 N N . LYS A 1 100 ? 10.921 -11.957 -18.589 1.00 71.12 100 LYS A N 1
ATOM 800 C CA . LYS A 1 100 ? 10.133 -13.140 -18.205 1.00 71.12 100 LYS A CA 1
ATOM 801 C C . LYS A 1 100 ? 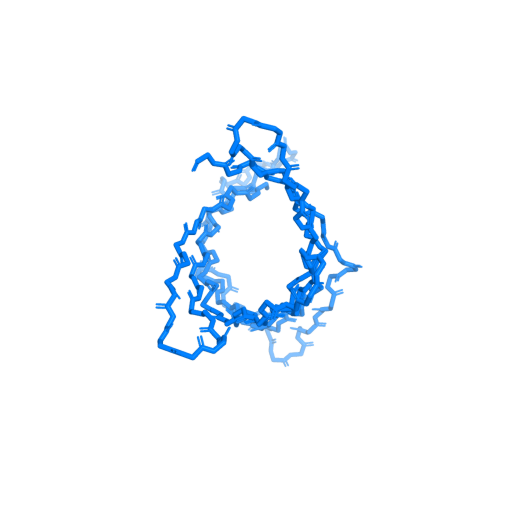10.762 -13.943 -17.051 1.00 71.12 100 LYS A C 1
ATOM 803 O O . LYS A 1 100 ? 10.053 -14.671 -16.363 1.00 71.12 100 LYS A O 1
ATOM 808 N N . SER A 1 101 ? 12.072 -13.809 -16.842 1.00 75.19 101 SER A N 1
ATOM 809 C CA . SER A 1 101 ? 12.841 -14.448 -15.766 1.00 75.19 101 SER A CA 1
ATOM 810 C C . SER A 1 101 ? 13.153 -13.529 -14.582 1.00 75.1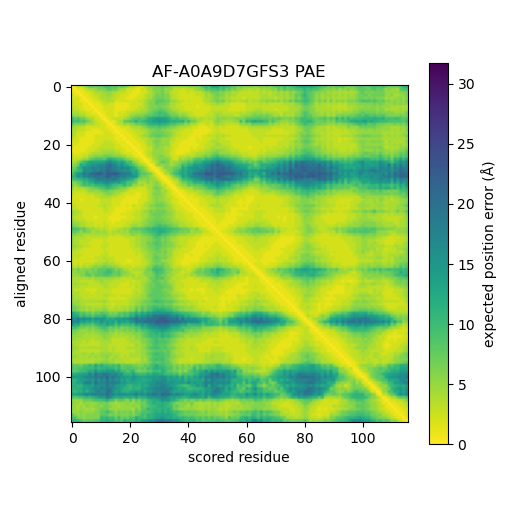9 101 SER A C 1
ATOM 812 O O . SER A 1 101 ? 13.678 -14.012 -13.580 1.00 75.19 101 SER A O 1
ATOM 814 N N . SER A 1 102 ? 12.854 -12.228 -14.654 1.00 72.38 102 SER A N 1
ATOM 815 C CA . SER A 1 102 ? 13.155 -11.299 -13.565 1.00 72.38 102 SER A CA 1
ATOM 816 C C . SER A 1 102 ? 12.004 -11.286 -12.558 1.00 72.38 102 SER A C 1
ATOM 818 O O . SER A 1 102 ? 11.032 -10.549 -12.686 1.00 72.38 102 SER A O 1
ATOM 820 N N . GLY A 1 103 ? 12.093 -12.153 -11.555 1.00 70.75 103 GLY A N 1
ATOM 821 C CA . GLY A 1 103 ? 11.250 -12.109 -10.364 1.00 70.75 103 GLY A CA 1
ATOM 822 C C . GLY A 1 103 ? 12.106 -11.779 -9.153 1.00 70.75 103 GLY A C 1
ATOM 823 O O . GLY A 1 103 ? 13.130 -12.424 -8.935 1.00 70.75 103 GLY A O 1
ATOM 824 N N . TYR A 1 104 ? 11.697 -10.799 -8.353 1.00 73.94 104 TYR A N 1
ATOM 825 C CA . TYR A 1 104 ? 12.328 -10.540 -7.065 1.00 73.94 104 TYR A CA 1
ATOM 826 C C . TYR A 1 104 ?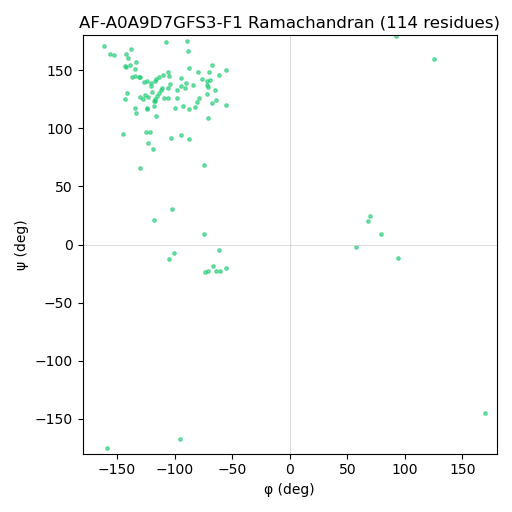 11.282 -10.261 -5.993 1.00 73.94 104 TYR A C 1
ATOM 828 O O . TY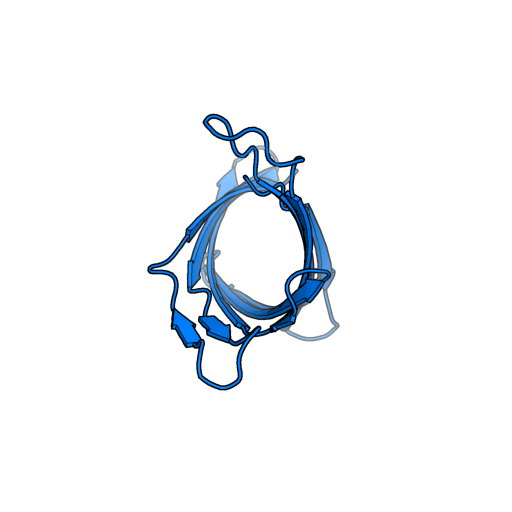R A 1 104 ? 10.239 -9.646 -6.216 1.00 73.94 104 TYR A O 1
ATOM 836 N N . THR A 1 105 ? 11.580 -10.735 -4.790 1.00 67.62 105 THR A N 1
ATOM 837 C CA . THR A 1 105 ? 10.850 -10.343 -3.588 1.00 67.62 105 THR A CA 1
ATOM 838 C C . THR A 1 105 ? 11.694 -9.291 -2.897 1.00 67.62 105 THR A C 1
ATOM 840 O O . THR A 1 105 ? 12.832 -9.569 -2.516 1.00 67.62 105 THR A O 1
ATOM 843 N N . GLN A 1 106 ? 11.179 -8.071 -2.767 1.00 66.94 106 GLN A N 1
ATOM 844 C CA . GLN A 1 106 ? 11.843 -7.083 -1.927 1.00 66.94 106 GLN A CA 1
ATOM 845 C C . GLN A 1 106 ? 11.644 -7.506 -0.468 1.00 66.94 106 GLN A C 1
ATOM 847 O O . GLN A 1 106 ? 10.547 -7.903 -0.080 1.00 66.94 106 GLN A O 1
ATOM 852 N N . LEU A 1 107 ? 12.704 -7.409 0.339 1.00 62.97 107 LEU A N 1
ATOM 853 C CA . LEU A 1 107 ? 12.769 -7.933 1.714 1.00 62.97 107 LEU A CA 1
ATOM 854 C C . LEU A 1 107 ? 11.747 -7.331 2.703 1.00 62.97 107 LEU A C 1
ATOM 856 O O . LEU A 1 107 ? 11.644 -7.799 3.832 1.00 62.97 107 LEU A O 1
ATOM 860 N N . GLY A 1 108 ? 10.963 -6.343 2.280 1.00 76.12 108 GLY A N 1
ATOM 861 C CA . GLY A 1 108 ? 9.904 -5.720 3.061 1.00 76.12 108 GLY A CA 1
ATOM 862 C C . GLY A 1 108 ? 10.073 -4.207 3.135 1.00 76.12 108 GLY A C 1
ATOM 863 O O . GLY A 1 108 ? 11.155 -3.670 2.904 1.00 76.12 108 GLY A O 1
ATOM 864 N N . GLY A 1 109 ? 8.982 -3.516 3.437 1.00 82.56 109 GLY A N 1
ATOM 865 C CA . GLY A 1 109 ? 8.942 -2.076 3.655 1.00 82.56 109 GLY A CA 1
ATOM 866 C C . GLY A 1 109 ? 8.140 -1.739 4.906 1.00 82.56 109 GLY A C 1
ATOM 867 O O . GLY A 1 109 ? 7.297 -2.522 5.349 1.00 82.56 109 GLY A O 1
ATOM 868 N N . ILE A 1 110 ? 8.410 -0.565 5.469 1.00 85.62 110 ILE A N 1
ATOM 869 C CA . ILE A 1 110 ? 7.647 -0.004 6.583 1.00 85.62 110 ILE A CA 1
ATOM 870 C C . ILE A 1 110 ? 7.011 1.288 6.089 1.00 85.62 110 ILE A C 1
ATOM 872 O O . ILE A 1 110 ? 7.718 2.195 5.650 1.00 85.62 110 ILE A O 1
ATOM 876 N N . HIS A 1 111 ? 5.691 1.380 6.187 1.00 85.62 111 HIS A N 1
ATOM 877 C CA . HIS A 1 111 ? 4.964 2.628 6.028 1.00 85.62 111 HIS A CA 1
ATOM 878 C C . HIS A 1 111 ? 4.526 3.130 7.401 1.00 85.62 111 HIS A C 1
ATOM 880 O O . HIS A 1 111 ? 4.070 2.368 8.256 1.00 85.62 111 HIS A O 1
ATOM 886 N N . VAL A 1 112 ? 4.653 4.434 7.604 1.00 85.69 112 VAL A N 1
ATOM 887 C CA . VAL A 1 112 ? 4.127 5.134 8.775 1.00 85.69 112 VAL A CA 1
ATOM 888 C C . VAL A 1 112 ? 3.210 6.241 8.293 1.00 85.69 112 VAL A C 1
ATOM 890 O O . VAL A 1 112 ? 3.503 6.892 7.289 1.00 85.69 112 VAL A O 1
ATOM 893 N N . GLY A 1 113 ? 2.102 6.459 8.993 1.00 81.62 113 GLY A N 1
ATOM 894 C CA . GLY A 1 113 ? 1.151 7.486 8.595 1.00 81.62 113 GLY A CA 1
ATOM 895 C C . GLY A 1 113 ? 0.281 7.995 9.731 1.00 81.62 113 GLY A C 1
ATOM 896 O O . GLY A 1 113 ? 0.190 7.402 10.808 1.00 81.62 113 GLY A O 1
ATOM 897 N N . LEU A 1 114 ? -0.342 9.138 9.462 1.00 82.81 114 LEU A N 1
ATOM 898 C CA . LEU A 1 114 ? -1.256 9.835 10.356 1.00 82.81 114 LEU A CA 1
ATOM 899 C C . LEU A 1 114 ? -2.595 10.014 9.636 1.00 82.81 114 LEU A C 1
ATOM 901 O O . LEU A 1 114 ? -2.635 10.523 8.519 1.00 82.81 114 LEU A O 1
ATOM 905 N N . GLY A 1 115 ? -3.673 9.585 10.282 1.00 78.19 115 GLY A N 1
ATOM 906 C CA . GLY A 1 115 ? -5.056 9.862 9.914 1.00 78.19 115 GLY A CA 1
ATOM 907 C C . GLY A 1 115 ? -5.653 10.910 10.850 1.00 78.19 115 GLY A C 1
ATOM 908 O O . GLY A 1 115 ? -5.326 10.939 12.041 1.00 78.19 115 GLY A O 1
ATOM 909 N N . PHE A 1 116 ? -6.511 11.756 10.296 1.00 74.88 116 PHE A N 1
ATOM 910 C CA . PHE A 1 116 ? -7.225 12.844 10.959 1.00 74.88 116 PHE A CA 1
ATOM 911 C C . PHE A 1 116 ? -8.712 12.782 10.611 1.00 74.88 116 PHE A C 1
ATOM 913 O O . PHE A 1 116 ? -9.044 12.186 9.558 1.00 74.88 116 PHE A O 1
#

Radius of gyration: 15.94 Å; Cα contacts (8 Å, |Δi|>4): 277; chains: 1; bounding box: 47×28×41 Å

Mean predicted aligned error: 6.12 Å

Secondary structure (DSSP, 8-state):
-B--EEEEEE-SSS-EEEEEEEEEEE--TTSSPPPEEEEEEEEEEEEE-GGGEEEEEEEEEEETTTEEEEEEEEEEEEE-TTS-EEEEEEE--EEE-SSTT-EEE---EEEEEEE-

pLDDT: mean 87.26, std 8.16, range [62.97, 96.88]

Foldseek 3Di:
DWDKDWDWADDPDQKIKIWIKIWDWDDPVPDPDPIDIWIKTWIWMWGDDPQQKIWIKTWIDIGPFLKTWIKTKIKGWDQDPVRKIKMKMKIWTWMDDPDNPDTDTDPIDIDIDMDD

Solvent-accessible surface area (backbone atoms only — not comparable to full-atom values): 6127 Å² total; per-residue (Å²): 90,70,56,76,48,70,54,74,44,81,49,99,60,74,47,26,45,33,38,36,41,27,50,31,45,44,73,47,88,89,51,95,58,75,71,49,69,37,38,34,45,30,47,29,40,34,41,68,49,80,90,44,32,30,44,35,42,25,42,35,36,34,50,92,60,64,28,36,41,34,28,47,33,44,33,43,47,45,77,48,96,80,74,29,30,42,34,45,30,43,36,44,41,36,42,32,39,65,47,99,82,41,66,51,68,53,98,52,48,80,48,75,51,78,48,119

Nearest PDB structures (foldseek):
  8jto-assembly1_A  TM=3.989E-01  e=8.068E-01  Burkholderia pseudomallei
  4frt-assembly2_B  TM=4.946E-01  e=4.933E+00  Pseudomonas aeruginosa PAO1
  7tt2-assembly1_A  TM=5.364E-01  e=7.651E+00  Escherichia coli
  9cny-assembly1_A  TM=4.934E-01  e=9.020E+00  Escherichia coli

Sequence (116 aa):
MGFPFGITLNTKGKVKVDLELVPFMNPYIYSDLPYNIHLLYHPGILYPLKGGWTLGFRAAFEIGQGQFGFTPLINKAFKNKNDSVFFIELVFPGRFGPEKSSGYTQLGGIHVGLGF